Protein AF-A0A7T9CEY7-F1 (afdb_monomer)

Solvent-accessible surface area (backbone atoms only — not comparable to full-atom values): 9016 Å² total; per-residue (Å²): 137,59,86,82,78,57,58,46,54,89,83,75,54,83,86,63,94,44,74,37,77,49,77,41,64,44,98,83,73,45,77,75,42,81,43,80,45,67,32,31,52,56,59,64,63,54,44,54,55,51,54,55,53,44,64,79,74,52,62,78,62,40,74,46,77,49,60,40,79,54,69,41,72,68,52,53,48,56,40,46,77,61,48,31,45,74,48,65,50,77,73,92,45,82,69,67,52,53,59,54,51,50,54,51,64,75,37,58,90,64,49,48,73,48,76,58,88,98,39,42,34,36,33,35,76,45,76,58,86,94,43,78,46,76,49,78,46,72,54,71,75,80,79,78,129

Nearest PDB structures (foldseek):
  3hpg-assembly2_F  TM=5.057E-01  e=6.388E-02  Visna/maedi virus EV1 KV1772
  7pel-assembly1_E  TM=4.834E-01  e=4.132E-02  Simian T-lymphotropic virus 1
  8fnd-assembly1_G  TM=5.058E-01  e=8.721E-02  Homo sapiens
  8fnn-assembly1_A  TM=3.965E-01  e=1.119E-01  Homo sapiens
  5ejk-assembly1_E  TM=3.528E-01  e=7.235E-02  Rous sarcoma virus - Prague C

Radius of gyration: 19.3 Å; Cα contacts (8 Å, |Δi|>4): 173; chains: 1; bounding box: 39×37×60 Å

Sequence (145 aa):
MSAGELGYSRDNQPGKLQIAFGISVGLNNIPTMLTIQKGNVQDKKHMQMLIRLCSSVLPEGSLLVFDCGGNTQDNKRRIRDLKFHYLTLKAKKKGPYRNEITIYHARKESQVSFVSGNRVYSCVKYRDGEEVRIYFSVTTWPVTS

Structure (mmCIF, N/CA/C/O backbone):
data_AF-A0A7T9CEY7-F1
#
_entry.id   AF-A0A7T9CEY7-F1
#
loop_
_atom_site.group_PDB
_atom_site.id
_atom_site.type_symbol
_atom_site.label_atom_id
_atom_site.label_alt_id
_atom_site.label_comp_id
_atom_site.label_asym_id
_atom_site.label_entity_id
_atom_site.label_seq_id
_atom_site.pdbx_PDB_ins_code
_atom_site.Cartn_x
_atom_site.Cartn_y
_atom_site.Cartn_z
_atom_site.occupancy
_atom_site.B_iso_or_equiv
_atom_site.auth_seq_id
_atom_site.auth_comp_id
_atom_site.auth_asym_id
_atom_site.auth_atom_id
_atom_site.pdbx_PDB_model_num
ATOM 1 N N . MET A 1 1 ? -5.470 23.271 30.204 1.00 39.06 1 MET A N 1
ATOM 2 C CA . MET A 1 1 ? -5.129 22.212 29.236 1.00 39.06 1 MET A CA 1
ATOM 3 C C . MET A 1 1 ? -3.785 22.552 28.626 1.00 39.06 1 MET A C 1
ATOM 5 O O . MET A 1 1 ? -3.654 23.635 28.065 1.00 39.06 1 MET A O 1
ATOM 9 N N . SER A 1 2 ? -2.772 21.714 28.825 1.00 29.36 2 SER A N 1
ATOM 10 C CA . SER A 1 2 ? -1.418 21.961 28.310 1.00 29.36 2 SER A CA 1
ATOM 11 C C . SER A 1 2 ? -1.292 21.479 26.862 1.00 29.36 2 SER A C 1
ATOM 13 O O . SER A 1 2 ? -1.976 20.544 26.447 1.00 29.36 2 SER A O 1
ATOM 15 N N . ALA A 1 3 ? -0.388 22.079 26.084 1.00 33.09 3 ALA A N 1
ATOM 16 C CA . ALA A 1 3 ? -0.110 21.686 24.698 1.00 33.09 3 ALA A CA 1
ATOM 17 C C . ALA A 1 3 ? 0.299 20.199 24.537 1.00 33.09 3 ALA A C 1
ATOM 19 O O . ALA A 1 3 ? 0.211 19.660 23.436 1.00 33.09 3 ALA A O 1
ATOM 20 N N . GLY A 1 4 ? 0.681 19.519 25.628 1.00 40.31 4 GLY A N 1
ATOM 21 C CA . GLY A 1 4 ? 0.938 18.075 25.665 1.00 40.31 4 GLY A CA 1
ATOM 22 C C . GLY A 1 4 ? -0.317 17.188 25.676 1.00 40.31 4 GLY A C 1
ATOM 23 O O . GLY A 1 4 ? -0.226 16.017 25.318 1.00 40.31 4 GLY A O 1
ATOM 24 N N . GLU A 1 5 ? -1.498 17.716 26.020 1.00 44.62 5 GLU A N 1
ATOM 25 C CA . GLU A 1 5 ? -2.759 16.948 26.094 1.00 44.62 5 GLU A CA 1
ATOM 26 C C . GLU A 1 5 ? -3.476 16.813 24.736 1.00 44.62 5 GLU A C 1
ATOM 28 O O . GLU A 1 5 ? -4.399 16.009 24.585 1.00 44.62 5 GLU A O 1
ATOM 33 N N . LEU A 1 6 ? -3.057 17.583 23.724 1.00 50.34 6 LEU A N 1
ATOM 34 C CA . LEU A 1 6 ? -3.776 17.710 22.451 1.00 50.34 6 LEU A CA 1
ATOM 35 C C . LEU A 1 6 ? -3.254 16.806 21.321 1.00 50.34 6 LEU A C 1
ATOM 37 O O . LEU A 1 6 ? -3.923 16.723 20.296 1.00 50.34 6 LEU A O 1
ATOM 41 N N . GLY A 1 7 ? -2.170 16.048 21.520 1.00 52.44 7 GLY A N 1
ATOM 42 C CA . GLY A 1 7 ? -1.738 14.976 20.607 1.00 52.44 7 GLY A CA 1
ATOM 43 C C . GLY A 1 7 ? -1.021 15.423 19.319 1.00 52.44 7 GLY A C 1
ATOM 44 O O . GLY A 1 7 ? -0.553 16.551 19.200 1.00 52.44 7 GLY A O 1
ATOM 45 N N . TYR A 1 8 ? -0.893 14.493 18.364 1.00 53.00 8 TYR A N 1
ATOM 46 C CA . 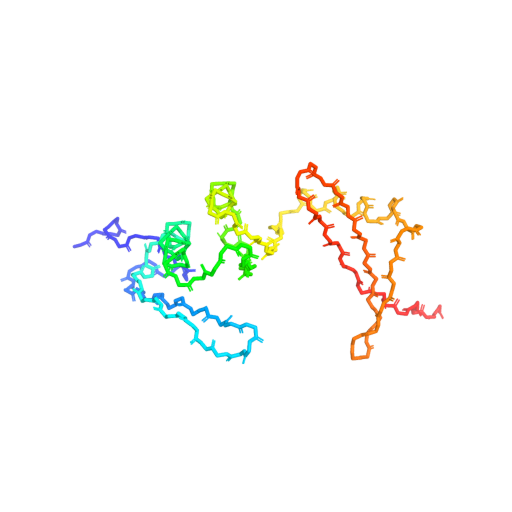TYR A 1 8 ? -0.190 14.659 17.082 1.00 53.00 8 TYR A CA 1
ATOM 47 C C . TYR A 1 8 ? -0.970 15.608 16.162 1.00 53.00 8 TYR A C 1
ATOM 49 O O . TYR A 1 8 ? -2.107 15.316 15.830 1.00 53.00 8 TYR A O 1
ATOM 57 N N . SER A 1 9 ? -0.383 16.728 15.734 1.00 56.84 9 SER A N 1
ATOM 58 C CA . SER A 1 9 ? -1.024 17.666 14.799 1.00 56.84 9 SER A CA 1
ATOM 59 C C . SER A 1 9 ? -0.622 17.336 13.360 1.00 56.84 9 SER A C 1
ATOM 61 O O . SER A 1 9 ? 0.565 17.298 13.035 1.00 56.84 9 SER A O 1
ATOM 63 N N . ARG A 1 10 ? -1.610 17.084 12.494 1.00 57.16 10 ARG A N 1
ATOM 64 C CA . ARG A 1 10 ? -1.385 16.732 11.080 1.00 57.16 10 ARG A CA 1
ATOM 65 C C . ARG A 1 10 ? -1.097 17.951 10.198 1.00 57.16 10 ARG A C 1
ATOM 67 O O . ARG A 1 10 ? -0.414 17.832 9.187 1.00 57.16 10 ARG A O 1
ATOM 74 N N . ASP A 1 11 ? -1.608 19.110 10.592 1.00 61.66 11 ASP A N 1
ATOM 75 C CA . ASP A 1 11 ? -1.507 20.405 9.909 1.00 61.66 11 ASP A CA 1
ATOM 76 C C . ASP A 1 11 ? -0.473 21.350 10.549 1.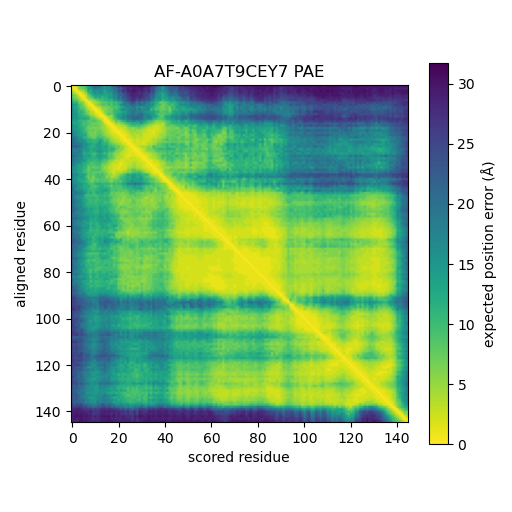00 61.66 11 ASP A C 1
ATOM 78 O O . ASP A 1 11 ? -0.388 22.516 10.169 1.00 61.66 11 ASP A O 1
ATOM 82 N N . ASN A 1 12 ? 0.308 20.861 11.522 1.00 59.97 12 ASN A N 1
ATOM 83 C CA . ASN A 1 12 ? 1.210 21.660 12.357 1.00 59.97 12 ASN A CA 1
ATOM 84 C C . ASN A 1 12 ? 0.530 22.871 13.027 1.00 59.97 12 ASN A C 1
ATOM 86 O O . ASN A 1 12 ? 1.209 23.838 13.372 1.00 59.97 12 ASN A O 1
ATOM 90 N N . GLN A 1 13 ? -0.788 22.828 13.244 1.00 61.53 13 GLN A N 1
ATOM 91 C CA . GLN A 1 13 ? -1.494 23.762 14.119 1.00 61.53 13 GLN A CA 1
ATOM 92 C C . GLN A 1 13 ? -1.745 23.096 15.478 1.00 61.53 13 GLN A C 1
ATOM 94 O O . GLN A 1 13 ? -2.817 22.517 15.706 1.00 61.53 13 GLN A O 1
ATOM 99 N N . PRO A 1 14 ? -0.762 23.134 16.400 1.00 55.94 14 PRO A N 1
ATOM 100 C CA . PRO A 1 14 ? -0.961 22.636 17.751 1.00 55.94 14 PRO A CA 1
ATOM 101 C C . PRO A 1 14 ? -2.107 23.415 18.403 1.00 55.94 14 PRO A C 1
ATOM 103 O O . PRO A 1 14 ? -2.103 24.643 18.414 1.00 55.94 14 PRO A O 1
ATOM 106 N N . GLY A 1 15 ? -3.110 22.704 18.920 1.00 56.53 15 GLY A N 1
ATOM 107 C CA . GLY A 1 15 ? -4.222 23.327 19.646 1.00 56.53 15 GLY A CA 1
ATOM 108 C C . GLY A 1 15 ? -5.626 23.024 19.122 1.00 56.53 15 GLY A C 1
ATOM 109 O O . GLY A 1 15 ? -6.587 23.209 19.863 1.00 56.53 15 GLY A O 1
ATOM 110 N N . LYS A 1 16 ? -5.780 22.551 17.877 1.00 59.59 16 LYS A N 1
ATOM 111 C CA . LYS A 1 16 ? -7.106 22.328 17.272 1.00 59.59 16 LYS A CA 1
ATOM 112 C C . LYS A 1 16 ? -7.556 20.868 17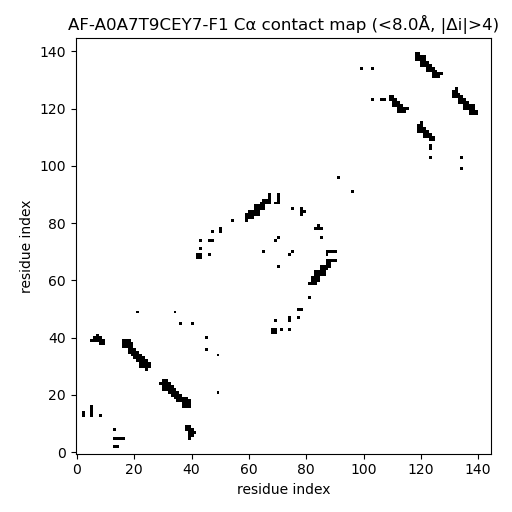.362 1.00 59.59 16 LYS A C 1
ATOM 114 O O . LYS A 1 16 ? -6.764 19.942 17.188 1.00 59.59 16 LYS A O 1
ATOM 119 N N . LEU A 1 17 ? -8.847 20.665 17.636 1.00 64.88 17 LEU A N 1
ATOM 120 C CA . LEU A 1 17 ? -9.505 19.363 17.526 1.00 64.88 17 LEU A CA 1
ATOM 121 C C . LEU A 1 17 ? -9.615 18.992 16.046 1.00 64.88 17 LEU A C 1
AT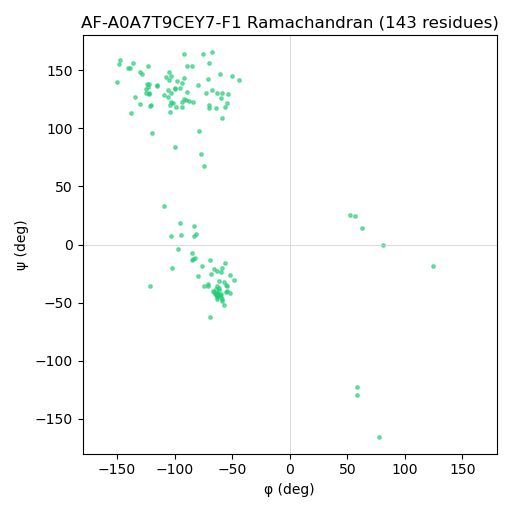OM 123 O O . LEU A 1 17 ? -10.287 19.683 15.286 1.00 64.88 17 LEU A O 1
ATOM 127 N N . GLN A 1 18 ? -8.964 17.903 15.646 1.00 66.31 18 GLN A N 1
ATOM 128 C CA . GLN A 1 18 ? -9.082 17.356 14.296 1.00 66.31 18 GLN A CA 1
ATOM 129 C C . GLN A 1 18 ? -9.957 16.101 14.324 1.00 66.31 18 GLN A C 1
ATOM 131 O O . GLN A 1 18 ? -9.956 15.349 15.304 1.00 66.31 18 GLN A O 1
ATOM 136 N N . ILE A 1 19 ? -10.684 15.860 13.234 1.00 67.88 19 ILE A N 1
ATOM 137 C CA . ILE A 1 19 ? -11.443 14.631 12.979 1.00 67.88 19 ILE A CA 1
ATOM 138 C C . ILE A 1 19 ? -10.914 14.046 11.669 1.00 67.88 19 ILE A C 1
ATOM 140 O O . ILE A 1 19 ? -10.785 14.757 10.676 1.00 67.88 19 ILE A O 1
ATOM 144 N N . ALA A 1 20 ? -10.582 12.759 11.677 1.00 66.25 20 ALA A N 1
ATOM 145 C CA . ALA A 1 20 ? -10.130 12.015 10.513 1.00 66.25 20 ALA A CA 1
ATOM 146 C C . ALA A 1 20 ? -11.247 11.090 10.025 1.00 66.25 20 ALA A C 1
ATOM 148 O O . ALA A 1 20 ? -11.762 10.272 10.789 1.00 66.25 20 ALA A O 1
ATOM 149 N N . PHE A 1 21 ? -11.579 11.203 8.741 1.00 68.25 21 PHE A N 1
ATOM 150 C CA . PHE A 1 21 ? -12.478 10.287 8.051 1.00 68.25 21 PHE A CA 1
ATOM 151 C C . PHE A 1 21 ? -11.648 9.312 7.216 1.00 68.25 21 PHE A C 1
ATOM 153 O O . PHE A 1 21 ? -10.874 9.732 6.357 1.00 68.25 21 PHE A O 1
ATOM 160 N N . GLY A 1 22 ? -11.792 8.013 7.466 1.00 67.06 22 GLY A N 1
ATOM 161 C CA . GLY A 1 22 ? -11.237 6.965 6.613 1.00 67.06 22 GLY A CA 1
ATOM 162 C C . GLY A 1 22 ? -12.350 6.342 5.787 1.00 67.06 22 GLY A C 1
ATOM 163 O O . GLY A 1 22 ? -13.231 5.703 6.357 1.00 67.06 22 GLY A O 1
ATOM 164 N N . ILE A 1 23 ? -12.309 6.524 4.470 1.00 68.94 23 ILE A N 1
ATOM 165 C CA . ILE A 1 23 ? -13.263 5.928 3.529 1.00 68.94 23 ILE A CA 1
ATOM 166 C C . ILE A 1 23 ? -12.560 4.781 2.802 1.00 68.94 23 ILE A C 1
ATOM 168 O O . ILE A 1 23 ? -11.440 4.951 2.322 1.00 68.94 23 ILE A O 1
ATOM 172 N N . SER A 1 24 ? -13.212 3.623 2.712 1.00 69.62 24 SER A N 1
ATOM 173 C CA . SER A 1 24 ? -12.803 2.529 1.829 1.00 69.62 24 SER A CA 1
ATOM 174 C C . SER A 1 24 ? -13.871 2.302 0.772 1.00 69.62 24 SER A C 1
A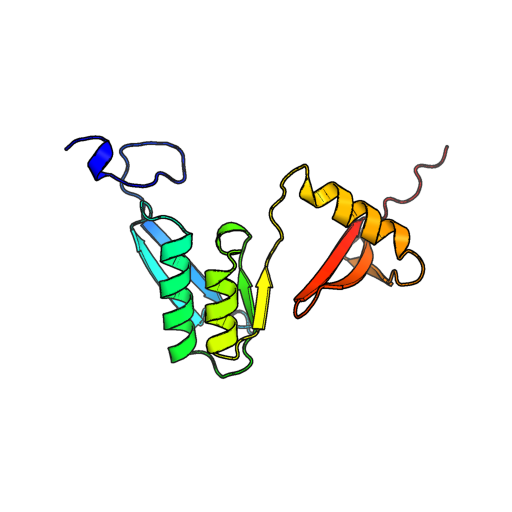TOM 176 O O . SER A 1 24 ? -15.068 2.304 1.072 1.00 69.62 24 SER A O 1
ATOM 178 N N . VAL A 1 25 ? -13.426 2.111 -0.463 1.00 71.00 25 VAL A N 1
ATOM 179 C CA . VAL A 1 25 ? -14.279 1.942 -1.635 1.00 71.00 25 VAL A CA 1
ATOM 180 C C . VAL A 1 25 ? -13.935 0.602 -2.270 1.00 71.00 25 VAL A C 1
ATOM 182 O O . VAL A 1 25 ? -12.759 0.304 -2.484 1.00 71.00 25 VAL A O 1
ATOM 185 N N . GLY A 1 26 ? -14.954 -0.210 -2.541 1.00 70.50 26 GLY A N 1
ATOM 186 C CA . GLY A 1 26 ? -14.790 -1.453 -3.284 1.00 70.50 26 GLY A CA 1
ATOM 187 C C . GLY A 1 26 ? -14.402 -1.193 -4.743 1.00 70.50 26 GLY A C 1
ATOM 188 O O . GLY A 1 26 ? -14.558 -0.089 -5.263 1.00 70.50 26 GLY A O 1
ATOM 189 N N . LEU A 1 27 ? -13.938 -2.227 -5.448 1.00 73.38 27 LEU A N 1
ATOM 190 C CA . LEU A 1 27 ? -13.592 -2.130 -6.879 1.00 73.38 27 LEU A CA 1
ATOM 191 C C . LEU A 1 27 ? -14.771 -1.690 -7.767 1.00 73.38 27 LEU A C 1
ATOM 193 O O . LEU A 1 27 ? -14.565 -1.193 -8.868 1.00 73.38 27 LEU A O 1
ATOM 197 N N . ASN A 1 28 ? -16.002 -1.847 -7.281 1.00 78.06 28 ASN A N 1
ATOM 198 C CA . ASN A 1 28 ? -17.237 -1.386 -7.914 1.00 78.06 28 ASN A CA 1
ATOM 199 C C . ASN A 1 28 ? -17.539 0.108 -7.678 1.00 78.06 28 ASN A C 1
ATOM 201 O O . ASN A 1 28 ? -18.635 0.557 -8.000 1.00 78.06 28 ASN A O 1
ATOM 205 N N . ASN A 1 29 ? -16.601 0.874 -7.113 1.00 74.81 29 ASN A N 1
ATOM 206 C CA . ASN A 1 29 ? -16.762 2.281 -6.733 1.00 74.81 29 ASN A CA 1
ATOM 207 C C . ASN A 1 29 ? -17.823 2.539 -5.647 1.00 74.81 29 ASN A C 1
ATOM 209 O O . ASN A 1 29 ? -18.200 3.687 -5.417 1.00 74.81 29 ASN A O 1
ATOM 213 N N . ILE A 1 30 ? -18.282 1.499 -4.943 1.00 76.81 30 ILE A N 1
ATOM 214 C CA . ILE A 1 30 ? -19.241 1.641 -3.845 1.00 76.81 30 ILE A CA 1
ATOM 215 C C . ILE A 1 30 ? -18.471 1.785 -2.526 1.00 76.81 30 ILE A C 1
ATOM 217 O O . ILE A 1 30 ? -17.654 0.913 -2.203 1.00 76.81 30 ILE A O 1
ATOM 221 N N . PRO A 1 31 ? -18.710 2.849 -1.734 1.00 72.06 31 PRO A N 1
ATOM 222 C CA . PRO A 1 31 ? -18.152 2.957 -0.393 1.00 72.06 31 PRO A CA 1
ATOM 223 C C . PRO A 1 31 ? -18.562 1.744 0.442 1.00 72.06 31 PRO A C 1
ATOM 225 O O . PRO A 1 31 ? -19.742 1.488 0.654 1.00 72.06 31 PRO A O 1
ATOM 228 N N . THR A 1 32 ? -17.577 0.975 0.892 1.00 73.31 32 THR A N 1
ATOM 229 C CA . THR A 1 32 ? -17.791 -0.247 1.681 1.00 73.31 32 THR A CA 1
ATOM 230 C C . THR A 1 32 ? -17.518 -0.001 3.163 1.00 73.31 32 THR A C 1
ATOM 232 O O . THR A 1 32 ? -18.000 -0.742 4.014 1.00 73.31 32 THR A O 1
ATOM 235 N N . MET A 1 33 ? -16.767 1.054 3.501 1.00 73.69 33 MET A N 1
ATOM 236 C CA . MET A 1 33 ? -16.463 1.389 4.890 1.00 73.69 33 MET A CA 1
ATOM 237 C C . MET A 1 33 ? -16.273 2.893 5.087 1.00 73.69 33 MET A C 1
ATOM 239 O O . MET A 1 33 ? -15.603 3.553 4.292 1.00 73.69 33 MET A O 1
ATOM 243 N N . LEU A 1 34 ? -16.802 3.402 6.200 1.00 76.56 34 LEU A N 1
ATOM 244 C CA . LEU A 1 34 ? -16.545 4.738 6.727 1.00 76.56 34 LEU A CA 1
ATOM 245 C C . LEU A 1 34 ? -16.060 4.609 8.173 1.00 76.56 34 LEU A C 1
ATOM 247 O O . LEU A 1 34 ? -16.686 3.941 8.990 1.00 76.56 34 LEU A O 1
ATOM 251 N N . THR A 1 35 ? -14.955 5.270 8.498 1.00 71.25 35 THR A N 1
ATOM 252 C CA . THR A 1 35 ? -14.433 5.366 9.865 1.00 71.25 35 THR A CA 1
ATOM 253 C C . THR A 1 35 ? -14.286 6.828 10.246 1.00 71.25 35 THR A C 1
ATOM 255 O O . THR A 1 35 ? -13.828 7.630 9.436 1.00 71.25 35 THR A O 1
ATOM 258 N N . ILE A 1 36 ? -14.672 7.174 11.473 1.00 75.75 36 ILE A N 1
ATOM 259 C CA . ILE A 1 36 ? -14.547 8.524 12.029 1.00 75.75 36 ILE A CA 1
ATOM 260 C C . ILE A 1 36 ? -13.677 8.410 13.273 1.00 75.75 36 ILE A C 1
ATOM 262 O O . ILE A 1 36 ? -13.993 7.648 14.187 1.00 75.75 36 ILE A O 1
ATOM 266 N N . GLN A 1 37 ? -12.548 9.111 13.293 1.00 69.44 37 GLN A N 1
ATOM 267 C CA . GLN A 1 37 ? -11.546 8.987 14.351 1.00 69.44 37 GLN A CA 1
ATOM 268 C C . GLN A 1 37 ? -11.042 10.366 14.783 1.00 69.44 37 GLN A C 1
ATOM 270 O O . GLN A 1 37 ? -11.084 11.325 14.015 1.00 69.44 37 GLN A O 1
ATOM 275 N N . LYS A 1 38 ? -10.532 10.483 16.014 1.00 70.88 38 LYS A N 1
ATOM 276 C CA . LYS A 1 38 ? -9.875 11.715 16.477 1.00 70.88 38 LYS A CA 1
ATOM 277 C C . LYS A 1 38 ? -8.616 11.944 15.637 1.00 70.88 38 LYS A C 1
ATOM 279 O O . LYS A 1 38 ? -7.703 11.132 15.693 1.00 70.88 38 LYS A O 1
ATOM 284 N N . GLY A 1 39 ? -8.559 13.041 14.890 1.00 59.50 39 GLY A N 1
ATOM 285 C CA . GLY A 1 39 ? -7.481 13.352 13.947 1.00 59.50 39 GLY A CA 1
ATOM 286 C C . GLY A 1 39 ? -6.139 13.677 14.602 1.00 59.50 39 GLY A C 1
ATOM 287 O O . GLY A 1 39 ? -5.118 13.635 13.928 1.00 59.50 39 GLY A O 1
ATOM 288 N N . ASN A 1 40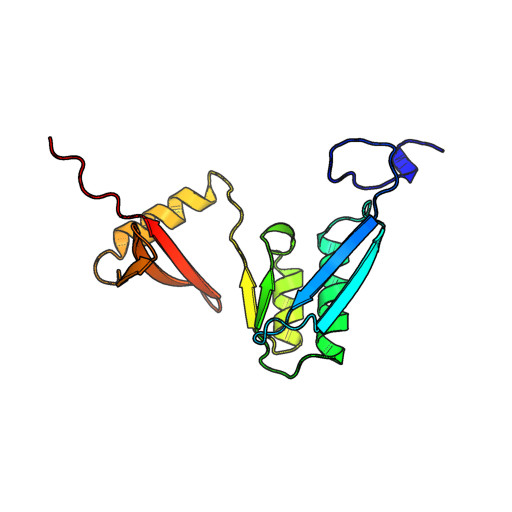 ? -6.120 13.914 15.920 1.00 64.81 40 ASN A N 1
ATOM 289 C CA . ASN A 1 40 ? -4.878 14.158 16.660 1.00 64.81 40 ASN A CA 1
ATOM 290 C C . ASN A 1 40 ? -4.144 12.863 17.075 1.00 64.81 40 ASN A C 1
ATOM 292 O O . ASN A 1 40 ? -3.304 12.857 17.983 1.00 64.81 40 ASN A O 1
ATOM 296 N N . VAL A 1 41 ? -4.509 11.731 16.473 1.00 62.81 41 VAL A N 1
ATOM 297 C CA . VAL A 1 41 ? -3.870 10.433 16.677 1.00 62.81 41 VAL A CA 1
ATOM 298 C C . VAL A 1 41 ? -2.971 10.150 15.471 1.00 62.81 41 VAL A C 1
ATOM 300 O O . VAL A 1 41 ? -3.219 10.564 14.346 1.00 62.81 41 VAL A O 1
ATOM 303 N N . GLN A 1 42 ? -1.842 9.491 15.714 1.00 63.09 42 GLN A N 1
ATOM 304 C CA . GLN A 1 42 ? -0.884 9.203 14.653 1.00 63.09 42 GLN A CA 1
ATOM 305 C C . GLN A 1 42 ? -1.474 8.200 13.645 1.00 63.09 42 GLN A C 1
ATOM 307 O O . GLN A 1 42 ? -1.948 7.136 14.052 1.00 63.09 42 GLN A O 1
ATOM 312 N N . ASP A 1 43 ? -1.344 8.475 12.340 1.00 58.88 43 ASP A N 1
ATOM 313 C CA . ASP A 1 43 ? -1.869 7.652 11.226 1.00 58.88 43 ASP A CA 1
ATOM 314 C C . ASP A 1 43 ? -1.535 6.152 11.331 1.00 58.88 43 ASP A C 1
ATOM 316 O O . ASP A 1 43 ? -2.321 5.290 10.938 1.00 58.88 43 ASP A O 1
ATOM 320 N N . LYS A 1 44 ? -0.395 5.808 11.940 1.00 63.38 44 LYS A N 1
ATOM 321 C CA . LYS A 1 44 ? 0.009 4.415 12.181 1.00 63.38 44 LYS A CA 1
ATOM 322 C C . LYS A 1 44 ? -0.972 3.656 13.082 1.00 63.38 44 LYS A C 1
ATOM 324 O O . LYS A 1 44 ? -1.240 2.489 12.820 1.00 63.38 44 LYS A O 1
ATOM 329 N N . LYS A 1 45 ? -1.517 4.311 14.115 1.00 66.38 45 LYS A N 1
ATOM 330 C CA . LYS A 1 45 ? -2.536 3.731 15.009 1.00 66.38 45 LYS A CA 1
ATOM 331 C C . LYS A 1 45 ? -3.902 3.668 14.321 1.00 66.38 45 LYS A C 1
ATOM 333 O O . LYS A 1 45 ? -4.624 2.692 14.491 1.00 66.38 45 LYS A O 1
ATOM 338 N N . HIS A 1 46 ? -4.220 4.661 13.492 1.00 71.25 46 HIS A N 1
ATOM 339 C CA . HIS A 1 46 ? -5.452 4.686 12.701 1.00 71.25 46 HIS A CA 1
ATOM 340 C C . HIS A 1 46 ? -5.537 3.522 11.710 1.00 71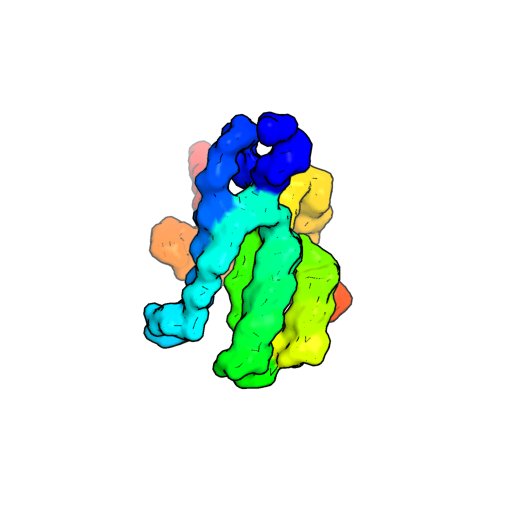.25 46 HIS A C 1
ATOM 342 O O . HIS A 1 46 ? -6.574 2.865 11.609 1.00 71.25 46 HIS A O 1
ATOM 348 N N . MET A 1 47 ? -4.427 3.214 11.035 1.00 76.50 47 MET A N 1
ATOM 349 C CA . MET A 1 47 ? -4.375 2.128 10.058 1.00 76.50 47 MET A CA 1
ATOM 350 C C . MET A 1 47 ? -4.640 0.756 10.691 1.00 76.50 47 MET A C 1
ATOM 352 O O . MET A 1 47 ? -5.298 -0.077 10.080 1.00 76.50 47 MET A O 1
ATOM 356 N N . GLN A 1 48 ? -4.194 0.520 11.929 1.00 80.06 48 GLN A N 1
ATOM 357 C CA . GLN A 1 48 ? -4.450 -0.746 12.628 1.00 80.06 48 GLN A CA 1
ATOM 358 C C . GLN A 1 48 ? -5.945 -0.985 12.865 1.00 80.06 48 GLN A C 1
ATOM 360 O O . GLN A 1 48 ? -6.432 -2.094 12.639 1.00 80.06 48 GLN A O 1
ATOM 365 N N . MET A 1 49 ? -6.682 0.049 13.285 1.00 79.56 49 MET A N 1
ATOM 366 C CA . MET A 1 49 ? -8.137 -0.053 13.433 1.00 79.56 49 MET A CA 1
ATOM 367 C C . MET A 1 49 ? -8.799 -0.328 12.080 1.00 79.56 49 MET A C 1
ATOM 369 O O . MET A 1 49 ? -9.660 -1.198 11.980 1.00 79.56 49 MET A O 1
ATOM 373 N N . LEU A 1 50 ? -8.353 0.370 11.035 1.00 80.50 50 LEU A N 1
ATOM 374 C CA . LEU A 1 50 ? -8.898 0.239 9.688 1.00 80.50 50 LEU A CA 1
ATOM 375 C C . LEU A 1 50 ? -8.679 -1.179 9.129 1.00 80.50 50 LEU A C 1
ATOM 377 O O . LEU A 1 50 ? -9.617 -1.784 8.623 1.00 80.50 50 LEU A O 1
ATOM 381 N N . ILE A 1 51 ? -7.489 -1.760 9.324 1.00 84.75 51 ILE A N 1
ATOM 382 C CA . ILE A 1 51 ? -7.176 -3.155 8.960 1.00 84.75 51 ILE A CA 1
ATOM 383 C C . ILE A 1 51 ? -8.086 -4.143 9.706 1.00 84.75 51 ILE A C 1
ATOM 385 O O . ILE A 1 51 ? -8.609 -5.079 9.100 1.00 84.75 51 ILE A O 1
ATOM 389 N N . ARG A 1 52 ? -8.316 -3.929 11.008 1.00 84.56 52 ARG A N 1
ATOM 390 C CA . ARG A 1 52 ? -9.209 -4.782 11.807 1.00 84.56 52 ARG A CA 1
ATOM 391 C C . ARG A 1 52 ? -10.652 -4.712 11.307 1.00 84.56 52 ARG A C 1
ATOM 393 O O . ARG A 1 52 ? -11.297 -5.746 11.199 1.00 84.56 52 ARG A O 1
ATOM 400 N N . LEU A 1 53 ? -11.157 -3.533 10.963 1.00 82.62 53 LEU A N 1
ATOM 401 C CA . LEU A 1 53 ? -12.506 -3.404 10.405 1.00 82.62 53 LEU A CA 1
ATOM 402 C C . LEU A 1 53 ? -12.610 -4.059 9.023 1.00 82.62 53 LEU A C 1
ATOM 404 O O . LEU A 1 53 ? -13.569 -4.785 8.761 1.00 82.62 53 LEU A O 1
ATOM 408 N N . CYS A 1 54 ? -11.584 -3.912 8.179 1.00 82.06 54 CYS A N 1
ATOM 409 C CA . CYS A 1 54 ? -11.517 -4.621 6.903 1.00 82.06 54 CYS A CA 1
ATOM 410 C C . CYS A 1 54 ? -11.657 -6.139 7.081 1.00 82.06 54 CYS A C 1
ATOM 412 O O . CYS A 1 54 ? -12.383 -6.753 6.311 1.00 82.06 54 CYS A O 1
ATOM 414 N N . SER A 1 55 ? -11.045 -6.748 8.108 1.00 83.50 55 SER A N 1
ATOM 415 C CA . SER A 1 55 ? -11.177 -8.202 8.336 1.00 83.50 55 SER A CA 1
ATOM 416 C C . SER A 1 55 ? -12.592 -8.691 8.645 1.00 83.50 55 SER A C 1
ATOM 418 O O . SER A 1 55 ? -12.878 -9.860 8.424 1.00 83.50 55 SER A O 1
ATOM 420 N N . SER A 1 56 ? -13.483 -7.821 9.129 1.00 84.81 56 SER A N 1
ATOM 421 C CA . SER A 1 56 ? -14.882 -8.195 9.384 1.00 84.81 56 SER A CA 1
ATOM 422 C C . SER A 1 56 ? -15.791 -8.083 8.160 1.00 84.81 56 SER A C 1
ATOM 424 O O . SER A 1 56 ? -16.912 -8.577 8.200 1.00 84.81 56 SER A O 1
ATOM 426 N N . VAL A 1 57 ? -15.336 -7.416 7.095 1.00 84.25 57 VAL A N 1
ATOM 427 C CA . VAL A 1 57 ? -16.176 -7.067 5.937 1.00 84.25 57 VAL A CA 1
ATOM 428 C C . VAL A 1 57 ? -15.630 -7.653 4.637 1.00 84.25 57 VAL A C 1
ATOM 430 O O . VAL A 1 57 ? -16.399 -8.041 3.762 1.00 84.25 57 VAL A O 1
ATOM 433 N N . LEU A 1 58 ? -14.305 -7.709 4.489 1.00 84.00 58 LEU A N 1
ATOM 434 C CA . LEU A 1 58 ? -13.648 -8.129 3.259 1.00 84.00 58 LEU A CA 1
ATOM 435 C C . LEU A 1 58 ? -13.315 -9.628 3.286 1.00 84.00 58 LEU A C 1
ATOM 437 O O . LEU A 1 58 ? -12.823 -10.124 4.301 1.00 84.00 58 LEU A O 1
ATOM 441 N N . PRO A 1 59 ? -13.512 -10.345 2.166 1.00 85.81 59 PRO A N 1
ATOM 442 C CA . PRO A 1 59 ? -13.106 -11.742 2.052 1.00 85.81 59 PRO A CA 1
ATOM 443 C C . PRO A 1 59 ? -11.577 -11.892 1.997 1.00 85.81 59 PRO A C 1
ATOM 445 O O . PRO A 1 59 ? -10.866 -10.969 1.579 1.00 85.81 59 PRO A O 1
ATOM 448 N N . GLU A 1 60 ? -11.068 -13.074 2.374 1.00 89.38 60 GLU A N 1
ATOM 449 C CA . GLU A 1 60 ? -9.650 -13.441 2.206 1.00 89.38 60 GLU A CA 1
ATOM 450 C C . GLU A 1 60 ? -9.174 -13.174 0.761 1.00 89.38 60 GLU A C 1
ATOM 452 O O . GLU A 1 60 ? -9.936 -13.309 -0.195 1.00 89.38 60 GLU A O 1
ATOM 457 N N . GLY A 1 61 ? -7.912 -12.763 0.587 1.00 86.69 61 GLY A N 1
ATOM 458 C CA . GLY A 1 61 ? -7.358 -12.411 -0.728 1.00 86.69 61 GLY A CA 1
ATOM 459 C C . GLY A 1 61 ? -7.703 -11.005 -1.241 1.00 86.69 61 GLY A C 1
ATOM 460 O O . GLY A 1 61 ? -7.216 -10.609 -2.300 1.00 86.69 61 GLY A O 1
ATOM 461 N N . SER A 1 62 ? -8.475 -10.206 -0.499 1.00 87.38 62 SER A N 1
ATOM 462 C CA . SER A 1 62 ? -8.759 -8.808 -0.865 1.00 87.38 62 SER A CA 1
ATOM 463 C C . SER A 1 62 ? -7.492 -7.941 -0.951 1.00 87.38 62 SER A C 1
ATOM 465 O O . SER A 1 62 ? -6.547 -8.129 -0.184 1.00 87.38 62 SER A O 1
ATOM 467 N N . LEU A 1 63 ? -7.471 -6.961 -1.867 1.00 88.12 63 LEU A N 1
ATOM 468 C CA . LEU A 1 63 ? -6.361 -6.014 -2.053 1.00 88.12 63 LEU A CA 1
ATOM 469 C C . LEU A 1 63 ? -6.647 -4.677 -1.358 1.00 88.12 63 LEU A C 1
ATOM 471 O O . LEU A 1 63 ? -7.560 -3.952 -1.745 1.00 88.12 63 LEU A O 1
ATOM 475 N N . LEU A 1 64 ? -5.816 -4.311 -0.384 1.00 87.56 64 LEU A N 1
ATOM 476 C CA . LEU A 1 64 ? -5.895 -3.022 0.303 1.00 87.56 64 LEU A CA 1
ATOM 477 C C . LEU A 1 64 ? -4.962 -2.009 -0.371 1.00 87.56 64 LEU A C 1
ATOM 479 O O . LEU A 1 64 ? -3.742 -2.183 -0.372 1.00 87.56 64 LEU A O 1
ATOM 483 N N . VAL A 1 65 ? -5.524 -0.924 -0.903 1.00 86.38 65 VAL A N 1
ATOM 484 C CA . VAL A 1 65 ? -4.754 0.181 -1.496 1.00 86.38 65 VAL A CA 1
ATOM 485 C C . VAL A 1 65 ? -4.712 1.351 -0.518 1.00 86.38 65 VAL A C 1
ATOM 487 O O . VAL A 1 65 ? -5.759 1.835 -0.095 1.00 86.38 65 VAL A O 1
ATOM 490 N N . PHE A 1 66 ? -3.518 1.806 -0.137 1.00 84.44 66 PHE A N 1
ATOM 491 C CA . PHE A 1 66 ? -3.362 2.911 0.815 1.00 84.44 66 PHE A CA 1
ATOM 492 C C . PHE A 1 66 ? -2.121 3.765 0.540 1.00 84.44 66 PHE A C 1
ATOM 494 O O . PHE A 1 66 ? -1.174 3.347 -0.128 1.00 84.44 66 PHE A O 1
ATOM 501 N N . ASP A 1 67 ? -2.135 4.995 1.052 1.00 83.06 67 ASP A N 1
ATOM 502 C CA . ASP A 1 67 ? -1.030 5.938 0.891 1.00 83.06 67 ASP A CA 1
ATOM 503 C C . ASP A 1 67 ? 0.175 5.602 1.793 1.00 83.06 67 ASP A C 1
ATOM 505 O O . ASP A 1 67 ? 0.083 4.879 2.788 1.00 83.06 67 ASP A O 1
ATOM 509 N N . CYS A 1 68 ? 1.328 6.187 1.478 1.00 82.12 68 CYS A N 1
ATOM 510 C CA . CYS A 1 68 ? 2.595 6.010 2.165 1.00 82.12 68 CYS A CA 1
ATOM 511 C C . CYS A 1 68 ? 2.536 6.216 3.693 1.00 82.12 68 CYS A C 1
ATOM 513 O O . CYS A 1 68 ? 3.350 5.626 4.406 1.00 82.12 68 CYS A O 1
ATOM 515 N N . GLY A 1 69 ? 1.601 7.012 4.223 1.00 76.56 69 GLY A N 1
ATOM 516 C CA . GLY A 1 69 ? 1.417 7.169 5.675 1.00 76.56 69 GLY A CA 1
ATOM 517 C C . GLY A 1 69 ? 1.141 5.846 6.409 1.00 76.56 69 GLY A C 1
ATOM 518 O O . GLY A 1 69 ? 1.602 5.651 7.536 1.00 76.56 69 GLY A O 1
ATOM 519 N N . GLY A 1 70 ? 0.473 4.895 5.744 1.00 79.56 70 GLY A N 1
ATOM 520 C CA . GLY A 1 70 ? 0.204 3.550 6.264 1.00 79.56 70 GLY A CA 1
ATOM 521 C C . GLY A 1 70 ? 1.339 2.544 6.042 1.00 79.56 70 GLY A C 1
ATOM 522 O O . GLY A 1 70 ? 1.280 1.435 6.578 1.00 79.56 70 GLY A O 1
ATOM 523 N N . ASN A 1 71 ? 2.381 2.906 5.282 1.00 86.50 71 ASN A N 1
ATOM 524 C CA . ASN A 1 71 ? 3.459 2.013 4.849 1.00 86.50 71 ASN A CA 1
ATOM 525 C C . ASN A 1 71 ? 4.475 1.744 5.975 1.00 86.50 71 ASN A C 1
ATOM 527 O O . ASN A 1 71 ? 5.568 2.312 6.017 1.00 86.50 71 ASN A O 1
ATOM 531 N N . THR A 1 72 ? 4.106 0.863 6.904 1.00 87.31 72 THR A N 1
ATOM 532 C CA . THR A 1 72 ? 4.986 0.357 7.967 1.00 87.31 72 THR A CA 1
ATOM 533 C C . THR A 1 72 ? 5.079 -1.165 7.911 1.00 87.31 72 THR A C 1
ATOM 535 O O . THR A 1 72 ? 4.147 -1.825 7.456 1.00 87.31 72 THR A O 1
ATOM 538 N N . GLN A 1 73 ? 6.188 -1.733 8.395 1.00 88.62 73 GLN A N 1
ATOM 539 C CA . GLN A 1 73 ? 6.364 -3.191 8.431 1.00 88.62 73 GLN A CA 1
ATOM 540 C C . GLN A 1 73 ? 5.301 -3.884 9.297 1.00 88.62 73 GLN A C 1
ATOM 542 O O . GLN A 1 73 ? 4.788 -4.930 8.915 1.00 88.62 73 GLN A O 1
ATOM 547 N N . ASP A 1 74 ? 4.907 -3.270 10.418 1.00 90.31 74 ASP A N 1
ATOM 548 C CA . ASP A 1 74 ? 3.849 -3.806 11.282 1.00 90.31 74 ASP A CA 1
ATOM 549 C C . ASP A 1 74 ? 2.495 -3.868 10.560 1.00 90.31 74 ASP A C 1
ATOM 551 O O . ASP A 1 74 ? 1.829 -4.898 10.592 1.00 90.31 74 ASP A O 1
ATOM 555 N N . ASN A 1 75 ? 2.118 -2.805 9.841 1.00 89.31 75 ASN A N 1
ATOM 556 C CA . ASN A 1 75 ? 0.870 -2.792 9.075 1.00 89.31 75 ASN A CA 1
ATOM 557 C C . ASN A 1 75 ? 0.886 -3.826 7.947 1.00 89.31 75 AS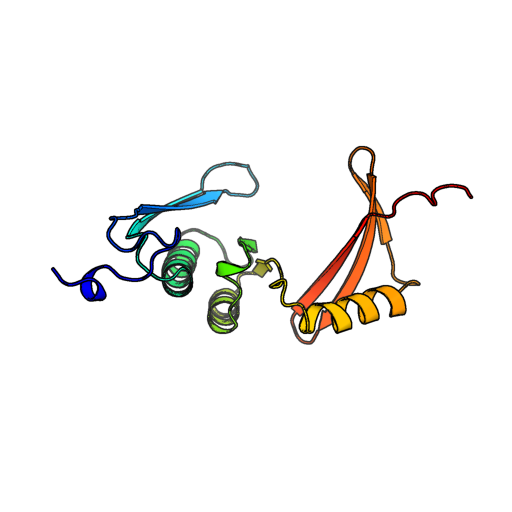N A C 1
ATOM 559 O O . ASN A 1 75 ? -0.097 -4.536 7.764 1.00 89.31 75 ASN A O 1
ATOM 563 N N . LYS A 1 76 ? 2.001 -3.944 7.215 1.00 91.88 76 LYS A N 1
ATOM 564 C CA . LYS A 1 76 ? 2.145 -4.949 6.152 1.00 91.88 76 LYS A CA 1
ATOM 565 C C . LYS A 1 76 ? 1.978 -6.361 6.688 1.00 91.88 76 LYS A C 1
ATOM 567 O O . LYS A 1 76 ? 1.208 -7.127 6.118 1.00 91.88 76 LYS A O 1
ATOM 572 N N . ARG A 1 77 ? 2.648 -6.676 7.799 1.00 92.94 77 ARG A N 1
ATOM 573 C CA . ARG A 1 77 ? 2.514 -7.966 8.478 1.00 92.94 77 ARG A CA 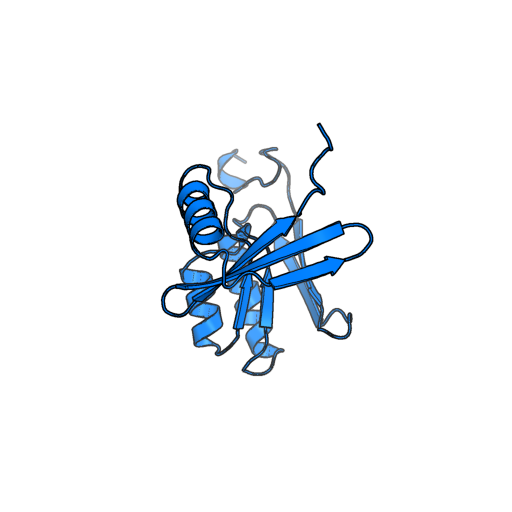1
ATOM 574 C C . ARG A 1 77 ? 1.063 -8.231 8.866 1.00 92.94 77 ARG A C 1
ATOM 576 O O . ARG A 1 77 ? 0.517 -9.226 8.423 1.00 92.94 77 ARG A O 1
ATOM 583 N N . ARG A 1 78 ? 0.397 -7.296 9.554 1.00 92.75 78 ARG A N 1
ATOM 584 C CA . ARG A 1 78 ? -1.021 -7.443 9.941 1.00 92.75 78 ARG A CA 1
ATOM 585 C C . ARG A 1 78 ? -1.943 -7.721 8.755 1.00 92.75 78 ARG A C 1
ATOM 587 O O . ARG A 1 78 ? -2.849 -8.535 8.865 1.00 92.75 78 ARG A O 1
ATOM 594 N N . ILE A 1 79 ? -1.725 -7.046 7.626 1.00 92.81 79 ILE A N 1
ATOM 595 C CA . ILE A 1 79 ? -2.503 -7.282 6.402 1.00 92.81 79 ILE A CA 1
ATOM 596 C C . ILE A 1 79 ? -2.252 -8.703 5.873 1.00 92.81 79 ILE A C 1
ATOM 598 O O . ILE A 1 79 ? -3.197 -9.391 5.493 1.00 92.81 79 ILE A O 1
ATOM 602 N N . ARG A 1 80 ? -0.996 -9.167 5.871 1.00 94.38 80 ARG A N 1
ATOM 603 C CA . ARG A 1 80 ? -0.642 -10.522 5.419 1.00 94.38 80 ARG A CA 1
ATOM 604 C C . ARG A 1 80 ? -1.100 -11.622 6.376 1.00 94.38 80 ARG A C 1
ATOM 606 O O . ARG A 1 80 ? -1.519 -12.662 5.881 1.00 94.38 80 ARG A O 1
ATOM 613 N N . ASP A 1 81 ? -1.106 -11.380 7.684 1.00 94.19 81 ASP A N 1
ATOM 614 C CA . ASP A 1 81 ? -1.637 -12.306 8.697 1.00 94.19 81 ASP A CA 1
ATOM 615 C C . ASP A 1 81 ? -3.140 -12.563 8.480 1.00 94.19 81 ASP A C 1
ATOM 617 O O . ASP A 1 81 ? -3.631 -13.665 8.704 1.00 94.19 81 ASP A O 1
ATOM 621 N N . LEU A 1 82 ? -3.861 -11.564 7.958 1.00 92.25 82 LEU A N 1
ATOM 622 C CA . LEU A 1 82 ? -5.262 -11.666 7.530 1.00 92.25 82 LEU A CA 1
ATOM 623 C C . LEU A 1 82 ? -5.429 -12.240 6.109 1.00 92.25 82 LEU A C 1
ATOM 625 O O . LEU A 1 82 ? -6.527 -12.224 5.560 1.00 92.25 82 LEU A O 1
ATOM 629 N N . LYS A 1 83 ? -4.341 -12.709 5.483 1.00 93.31 83 LYS A N 1
ATOM 630 C CA . LYS A 1 83 ? -4.283 -13.207 4.096 1.00 93.31 83 LYS A CA 1
ATOM 631 C C . LYS A 1 83 ? -4.763 -12.199 3.044 1.00 93.31 83 LYS A C 1
ATOM 633 O O . LYS A 1 83 ? -5.147 -12.575 1.936 1.00 93.31 83 LYS A O 1
ATOM 638 N N . PHE A 1 84 ? -4.707 -10.908 3.348 1.00 93.19 84 PHE A N 1
ATOM 639 C CA . PHE A 1 84 ? -5.007 -9.842 2.397 1.00 93.19 84 PHE A CA 1
ATOM 640 C C . PHE A 1 84 ? -3.754 -9.413 1.637 1.00 93.19 84 PHE A C 1
ATOM 642 O O . PHE A 1 84 ? -2.633 -9.528 2.131 1.00 93.19 84 PHE A O 1
ATOM 649 N N . HIS A 1 85 ? -3.916 -8.893 0.426 1.00 92.38 85 HIS A N 1
ATOM 650 C CA . HIS A 1 85 ? -2.847 -8.247 -0.336 1.00 92.38 85 HIS A CA 1
ATOM 651 C C . HIS A 1 85 ? -2.825 -6.740 -0.069 1.00 92.38 85 HIS A C 1
ATOM 653 O O . HIS A 1 85 ? -3.794 -6.167 0.427 1.00 92.38 85 HIS A O 1
ATOM 659 N N . TYR A 1 86 ? -1.725 -6.073 -0.419 1.00 91.88 86 TYR A N 1
ATOM 660 C CA . TYR A 1 86 ? -1.649 -4.617 -0.347 1.00 91.88 86 TYR A CA 1
ATOM 661 C C . TYR A 1 86 ? -0.939 -3.996 -1.545 1.00 91.88 86 TYR A C 1
ATOM 663 O O . TYR A 1 86 ? -0.036 -4.587 -2.135 1.00 91.88 86 TYR A O 1
ATOM 671 N N . LEU A 1 87 ? -1.319 -2.757 -1.847 1.00 90.56 87 LEU A N 1
ATOM 672 C CA . LEU A 1 87 ? -0.618 -1.858 -2.752 1.00 90.56 87 LEU A CA 1
ATOM 673 C C . LEU A 1 87 ? -0.441 -0.512 -2.046 1.00 90.56 87 LEU A C 1
ATOM 675 O O . LEU A 1 87 ? -1.411 0.127 -1.651 1.00 90.56 87 LEU A O 1
ATOM 679 N N . THR A 1 88 ? 0.806 -0.078 -1.879 1.00 89.62 88 THR A N 1
ATOM 680 C CA . THR A 1 88 ? 1.123 1.190 -1.213 1.00 89.62 88 THR A CA 1
ATOM 681 C C . THR A 1 88 ? 2.262 1.906 -1.913 1.00 89.62 88 THR A C 1
ATOM 683 O O . THR A 1 88 ? 3.164 1.282 -2.475 1.00 89.62 88 THR A O 1
ATOM 686 N N . LEU A 1 89 ? 2.266 3.233 -1.814 1.00 86.44 89 LEU A N 1
ATOM 687 C CA . LEU A 1 89 ? 3.386 4.051 -2.266 1.00 86.44 89 LEU A CA 1
ATOM 688 C C . LEU A 1 89 ? 4.598 3.883 -1.342 1.00 86.44 89 LEU A C 1
ATOM 690 O O . LEU A 1 89 ? 4.466 3.781 -0.118 1.00 86.44 89 LEU A O 1
ATOM 694 N N . LYS A 1 90 ? 5.799 3.881 -1.930 1.00 82.56 90 LYS A N 1
ATOM 695 C CA . LYS A 1 90 ? 7.063 3.946 -1.186 1.00 82.56 90 LYS A CA 1
ATOM 696 C C . LYS A 1 90 ? 7.346 5.393 -0.775 1.00 82.56 90 LYS A C 1
ATOM 698 O O . LYS A 1 90 ? 7.196 6.309 -1.580 1.00 82.56 90 LYS A O 1
ATOM 703 N N . ALA A 1 91 ? 7.791 5.594 0.465 1.00 76.12 91 ALA A N 1
ATOM 704 C CA . ALA A 1 91 ? 8.129 6.922 0.972 1.00 76.12 91 ALA A CA 1
ATOM 705 C C . ALA A 1 91 ? 9.226 7.583 0.134 1.00 76.12 91 ALA A C 1
ATOM 707 O O . ALA A 1 91 ? 10.295 7.001 -0.067 1.00 76.12 91 ALA A O 1
ATOM 708 N N . LYS A 1 92 ? 8.992 8.831 -0.284 1.00 67.00 92 LYS A N 1
ATOM 709 C CA . LYS A 1 92 ? 9.968 9.665 -1.000 1.00 67.00 92 LYS A CA 1
ATOM 710 C C . LYS A 1 92 ? 11.048 10.182 -0.044 1.00 67.00 92 LYS A C 1
ATOM 712 O O . LYS A 1 92 ? 11.125 11.370 0.251 1.00 67.00 92 LYS A O 1
ATOM 717 N N . LYS A 1 93 ? 11.890 9.289 0.474 1.00 67.38 93 LYS A N 1
ATOM 718 C CA . LYS A 1 93 ? 13.137 9.678 1.147 1.00 67.38 93 LYS A CA 1
ATOM 719 C C . LYS A 1 93 ? 14.245 9.763 0.094 1.00 67.38 93 LYS A C 1
ATOM 721 O O . LYS A 1 93 ? 14.411 8.830 -0.688 1.00 67.38 93 LYS A O 1
ATOM 726 N N . LYS A 1 94 ? 15.006 10.868 0.087 1.00 58.16 94 LYS A N 1
ATOM 727 C CA . LYS A 1 94 ? 16.047 11.154 -0.926 1.00 58.16 94 LYS A CA 1
ATOM 728 C C . LYS A 1 94 ? 17.087 10.032 -1.079 1.00 58.16 94 LYS A C 1
ATOM 730 O O . LYS A 1 94 ? 17.542 9.789 -2.187 1.00 58.16 94 LYS A O 1
ATOM 735 N N . GLY A 1 95 ? 17.451 9.356 0.016 1.00 66.62 95 GLY A N 1
ATOM 736 C CA . GLY A 1 95 ? 18.442 8.271 0.013 1.00 66.62 95 GLY A CA 1
ATOM 737 C C . GLY A 1 95 ? 17.955 6.998 -0.693 1.00 66.62 95 GLY A C 1
ATOM 738 O O . GLY A 1 95 ? 18.523 6.648 -1.724 1.00 66.62 95 GLY A O 1
ATOM 739 N N . PRO A 1 96 ? 16.887 6.339 -0.196 1.00 66.19 96 PRO A N 1
ATOM 740 C CA . PRO A 1 96 ? 16.349 5.113 -0.791 1.00 66.19 96 PRO A CA 1
ATOM 741 C C . PRO A 1 96 ? 16.078 5.242 -2.291 1.00 66.19 96 PRO A C 1
ATOM 743 O O . PRO A 1 96 ? 16.475 4.384 -3.064 1.00 66.19 96 PRO A O 1
ATOM 746 N N . TYR A 1 97 ? 15.528 6.374 -2.738 1.00 73.94 97 TYR A N 1
ATOM 747 C CA . TYR A 1 97 ? 15.155 6.555 -4.142 1.00 73.94 97 TYR A CA 1
ATOM 748 C C . TYR A 1 97 ? 16.320 6.434 -5.142 1.00 73.94 97 TYR A C 1
ATOM 750 O O . TYR A 1 97 ? 16.077 6.105 -6.299 1.00 73.94 97 TYR A O 1
ATOM 758 N N . ARG A 1 98 ? 17.577 6.660 -4.724 1.00 78.94 98 ARG A N 1
ATOM 759 C CA . ARG A 1 98 ? 18.745 6.482 -5.605 1.00 78.94 98 ARG A CA 1
ATOM 760 C C . ARG A 1 98 ? 18.901 5.032 -6.052 1.00 78.94 98 ARG A C 1
ATOM 762 O O . ARG A 1 98 ? 19.054 4.788 -7.242 1.00 78.94 98 ARG A O 1
ATOM 769 N N . ASN A 1 99 ? 18.800 4.085 -5.121 1.00 81.75 99 ASN A N 1
ATOM 770 C CA . ASN A 1 99 ? 18.922 2.661 -5.434 1.00 81.75 99 ASN A CA 1
ATOM 771 C C . ASN A 1 99 ? 17.783 2.210 -6.357 1.00 81.75 99 ASN A C 1
ATOM 773 O O . ASN A 1 99 ? 17.996 1.452 -7.298 1.00 81.75 99 ASN A O 1
ATOM 777 N N . GLU A 1 100 ? 16.587 2.742 -6.133 1.00 81.06 100 GLU A N 1
ATOM 778 C CA . GLU A 1 100 ? 15.391 2.428 -6.908 1.00 81.06 100 GLU A CA 1
ATOM 779 C C . GLU A 1 100 ? 15.513 2.914 -8.357 1.00 81.06 100 GLU A C 1
ATOM 781 O O . GLU A 1 100 ? 15.152 2.186 -9.281 1.00 81.06 100 GLU A O 1
ATOM 786 N N . ILE A 1 101 ? 16.067 4.114 -8.559 1.00 83.12 101 ILE A N 1
ATOM 787 C CA . ILE A 1 101 ? 16.390 4.649 -9.887 1.00 83.12 101 ILE A CA 1
ATOM 788 C C . ILE A 1 101 ? 17.455 3.779 -10.566 1.00 83.12 101 ILE A C 1
ATOM 790 O O . ILE A 1 101 ? 17.300 3.422 -11.733 1.00 83.12 101 ILE A O 1
ATOM 794 N N . THR A 1 102 ? 18.503 3.374 -9.844 1.00 85.94 102 THR A N 1
ATOM 795 C CA . THR A 1 102 ? 19.533 2.478 -10.390 1.00 85.94 102 THR A CA 1
ATOM 796 C C . THR A 1 102 ? 18.938 1.143 -10.843 1.00 85.94 102 THR A C 1
ATOM 798 O O . THR A 1 102 ? 19.213 0.704 -11.957 1.00 85.94 102 THR A O 1
ATOM 801 N N . ILE A 1 103 ? 18.068 0.524 -10.034 1.00 85.00 103 ILE A N 1
ATOM 802 C CA . ILE A 1 103 ? 17.369 -0.725 -10.390 1.00 85.00 103 ILE A CA 1
ATOM 803 C C . ILE A 1 103 ? 16.518 -0.536 -11.647 1.00 85.00 103 ILE A C 1
ATOM 805 O O . ILE A 1 103 ? 16.507 -1.406 -12.518 1.00 85.00 103 ILE A O 1
ATOM 809 N N . TYR A 1 104 ? 15.815 0.593 -11.752 1.00 86.06 104 TYR A N 1
ATOM 810 C CA . TYR A 1 104 ? 15.004 0.912 -12.919 1.00 86.06 104 TYR A CA 1
ATOM 811 C C . TYR A 1 104 ? 15.840 0.956 -14.205 1.00 86.06 104 TYR A C 1
ATOM 813 O O . TYR A 1 104 ? 15.487 0.307 -15.189 1.00 86.06 104 TYR A O 1
ATOM 821 N N . HIS A 1 105 ? 16.971 1.668 -14.192 1.00 85.19 105 HIS A N 1
ATOM 822 C CA . HIS A 1 105 ? 17.843 1.780 -15.365 1.00 85.19 105 HIS A CA 1
ATOM 823 C C . HIS A 1 105 ? 18.588 0.483 -15.692 1.00 85.19 105 HIS A C 1
ATOM 825 O O . HIS A 1 105 ? 18.749 0.163 -16.868 1.00 85.19 105 HIS A O 1
ATOM 831 N N . ALA A 1 106 ? 18.990 -0.289 -14.680 1.00 87.25 106 ALA A N 1
ATOM 832 C CA . ALA A 1 106 ? 19.666 -1.572 -14.869 1.00 87.25 106 ALA A CA 1
ATOM 833 C C . ALA A 1 106 ? 18.770 -2.634 -15.532 1.00 87.25 106 ALA A C 1
ATOM 835 O O . ALA A 1 106 ? 19.270 -3.601 -16.094 1.00 87.25 106 ALA A O 1
ATOM 836 N N . ARG A 1 107 ? 17.443 -2.468 -15.478 1.00 85.31 107 ARG A N 1
ATOM 837 C CA . ARG A 1 107 ? 16.455 -3.426 -16.003 1.00 85.31 107 ARG A CA 1
ATOM 838 C C . ARG A 1 107 ? 15.734 -2.923 -17.250 1.00 85.31 107 ARG A C 1
ATOM 840 O O . ARG A 1 107 ? 14.565 -3.239 -17.464 1.00 85.31 107 ARG A O 1
ATOM 847 N N . LYS A 1 108 ? 16.433 -2.149 -18.082 1.00 79.06 108 LYS A N 1
ATOM 848 C CA . LYS A 1 108 ? 15.880 -1.566 -19.312 1.00 79.06 108 LYS A CA 1
ATOM 849 C C . LYS A 1 108 ? 15.277 -2.618 -20.254 1.00 79.06 108 LYS A C 1
ATOM 851 O O . LYS A 1 108 ? 14.252 -2.356 -20.865 1.00 79.06 108 LYS A O 1
ATOM 856 N N . GLU A 1 109 ? 15.852 -3.816 -20.315 1.00 81.31 109 GLU A N 1
ATOM 857 C CA . GLU A 1 109 ? 15.363 -4.920 -21.158 1.00 81.31 109 GLU A CA 1
ATOM 858 C C . GLU A 1 109 ? 14.018 -5.501 -20.694 1.00 81.31 109 GLU A C 1
ATOM 860 O O . GLU A 1 109 ? 13.260 -6.037 -21.493 1.00 81.31 109 GLU A O 1
ATOM 865 N N . SER A 1 110 ? 13.690 -5.377 -19.404 1.00 85.12 110 SER A N 1
ATOM 866 C CA . SER A 1 110 ? 12.411 -5.828 -18.832 1.00 85.12 110 SER A CA 1
ATOM 867 C C . SER A 1 110 ? 11.361 -4.714 -18.775 1.00 85.12 110 SER A C 1
ATOM 869 O O . SER A 1 110 ? 10.326 -4.869 -18.118 1.00 85.12 110 SER A O 1
ATOM 871 N N . GLN A 1 111 ? 11.652 -3.561 -19.378 1.00 86.94 111 GLN A N 1
ATOM 872 C CA . GLN A 1 111 ? 10.781 -2.399 -19.354 1.00 86.94 111 GLN A CA 1
ATOM 873 C C . GLN A 1 111 ? 9.564 -2.627 -20.251 1.00 86.94 111 GLN A C 1
ATOM 875 O O . GLN A 1 111 ? 9.688 -2.987 -21.418 1.00 86.94 111 GLN A O 1
ATOM 880 N N . VAL A 1 112 ? 8.379 -2.366 -19.706 1.00 88.12 112 VAL A N 1
ATOM 881 C CA . VAL A 1 112 ? 7.122 -2.386 -20.456 1.00 88.12 112 VAL A CA 1
ATOM 882 C C . VAL A 1 112 ? 6.621 -0.958 -20.595 1.00 88.12 112 VAL A C 1
ATOM 884 O O . VAL A 1 112 ? 6.501 -0.249 -19.595 1.00 88.12 112 VAL A O 1
ATOM 887 N N . SER A 1 113 ? 6.309 -0.543 -21.820 1.00 88.94 113 SER A N 1
ATOM 888 C CA . SER A 1 113 ? 5.763 0.785 -22.106 1.00 88.94 113 SER A CA 1
ATOM 889 C C . SER A 1 113 ? 4.272 0.715 -22.416 1.00 88.94 113 SER A C 1
ATOM 891 O O . SER A 1 113 ? 3.807 -0.221 -23.062 1.00 88.94 113 SER A O 1
ATOM 893 N N . PHE A 1 114 ? 3.515 1.702 -21.949 1.00 85.44 114 PHE A N 1
ATOM 894 C CA . PHE A 1 114 ? 2.081 1.828 -22.189 1.00 85.44 114 PHE A CA 1
ATOM 895 C C . PHE A 1 114 ? 1.669 3.300 -22.249 1.00 85.44 114 PHE A C 1
ATOM 897 O O . PHE A 1 114 ? 2.330 4.178 -21.694 1.00 85.44 114 PHE A O 1
ATOM 904 N N . VAL A 1 115 ? 0.561 3.575 -22.931 1.00 87.25 115 VAL A N 1
ATOM 905 C CA . VAL A 1 115 ? 0.021 4.929 -23.087 1.00 87.25 115 VAL A CA 1
ATOM 906 C C . VAL A 1 115 ? -1.114 5.134 -22.090 1.00 87.25 115 VAL A C 1
ATOM 908 O O . VAL A 1 115 ? -1.970 4.267 -21.932 1.00 87.25 115 VAL A O 1
ATOM 911 N N . SER A 1 116 ? -1.122 6.279 -21.411 1.00 81.50 116 SER A N 1
ATOM 912 C CA . SER A 1 116 ? -2.249 6.714 -20.583 1.00 81.50 116 SER A CA 1
ATOM 913 C C . SER A 1 116 ? -2.492 8.204 -20.812 1.00 81.50 116 SER A C 1
ATOM 915 O O . SER A 1 116 ? -1.633 9.044 -20.524 1.00 81.50 116 SER A O 1
ATOM 917 N N . GLY A 1 117 ? -3.642 8.527 -21.412 1.00 85.44 117 GLY A N 1
ATOM 918 C CA . GLY A 1 117 ? -3.906 9.851 -21.977 1.00 85.44 117 GLY A CA 1
ATOM 919 C C . GLY A 1 117 ? -2.874 10.212 -23.051 1.00 85.44 117 GLY A C 1
ATOM 920 O O . GLY A 1 117 ? -2.579 9.406 -23.927 1.00 85.44 117 GLY A O 1
ATOM 921 N N . ASN A 1 118 ? -2.270 11.398 -22.936 1.00 86.56 118 ASN A N 1
ATOM 922 C CA . ASN A 1 118 ? -1.266 11.901 -23.887 1.00 86.56 118 ASN A CA 1
ATOM 923 C C . ASN A 1 118 ? 0.180 11.627 -23.438 1.00 86.56 118 ASN A C 1
ATOM 925 O O . ASN A 1 118 ? 1.110 12.313 -23.862 1.00 86.56 118 ASN A O 1
ATOM 929 N N . ARG A 1 119 ? 0.385 10.690 -22.508 1.00 85.06 119 ARG A N 1
ATOM 930 C CA . ARG A 1 119 ? 1.700 10.397 -21.933 1.00 85.06 119 ARG A CA 1
ATOM 931 C C . ARG A 1 119 ? 2.065 8.939 -22.150 1.00 85.06 119 ARG A C 1
ATOM 933 O O . ARG A 1 119 ? 1.242 8.044 -21.962 1.00 85.06 119 ARG A O 1
ATOM 940 N N . VAL A 1 120 ? 3.330 8.723 -22.498 1.00 86.81 120 VAL A N 1
ATOM 941 C CA . VAL A 1 120 ? 3.938 7.397 -22.531 1.00 86.81 120 VAL A CA 1
ATOM 942 C C . VAL A 1 120 ? 4.549 7.132 -21.165 1.00 86.81 120 VAL A C 1
ATOM 944 O O . VAL A 1 120 ? 5.358 7.911 -20.656 1.00 86.81 120 VAL A O 1
ATOM 947 N N . TYR A 1 121 ? 4.131 6.035 -20.558 1.00 86.69 121 TYR A N 1
ATOM 948 C CA . TYR A 1 121 ? 4.681 5.530 -19.318 1.00 86.69 121 TYR A CA 1
ATOM 949 C C . TYR A 1 121 ? 5.503 4.294 -19.619 1.00 86.69 121 TYR A C 1
ATOM 951 O O . TYR A 1 121 ? 5.138 3.472 -20.453 1.00 86.69 121 TYR A O 1
ATOM 959 N N . SER A 1 122 ? 6.586 4.140 -18.882 1.00 89.31 122 SER A N 1
ATOM 960 C CA . SER A 1 122 ? 7.419 2.951 -18.891 1.00 89.31 122 SER A CA 1
ATOM 961 C C . SER A 1 122 ? 7.511 2.411 -17.471 1.00 89.31 122 SER A C 1
ATOM 963 O O . SER A 1 122 ? 7.686 3.186 -16.523 1.00 89.31 122 SER A O 1
ATOM 965 N N . CYS A 1 123 ? 7.375 1.098 -17.304 1.00 89.25 123 CYS A N 1
ATOM 966 C CA . CYS A 1 123 ? 7.437 0.456 -16.002 1.00 89.25 123 CYS A CA 1
ATOM 967 C C . CYS A 1 123 ? 8.392 -0.734 -15.961 1.00 89.25 123 CYS A C 1
ATOM 969 O O . CYS A 1 123 ? 8.582 -1.448 -16.943 1.00 89.25 123 CYS A O 1
ATOM 971 N N . VAL A 1 124 ? 8.987 -0.940 -14.789 1.00 90.44 124 VAL A N 1
ATOM 972 C CA . VAL A 1 124 ? 9.829 -2.096 -14.471 1.00 90.44 124 VAL A CA 1
ATOM 973 C C . VAL A 1 124 ? 9.268 -2.754 -13.220 1.00 90.44 124 VAL A C 1
ATOM 975 O O . VAL A 1 124 ? 8.981 -2.081 -12.226 1.00 90.44 124 VAL A O 1
ATOM 978 N N . LYS A 1 125 ? 9.138 -4.081 -13.259 1.00 89.69 125 LYS A N 1
ATOM 979 C CA . LYS A 1 125 ? 8.777 -4.899 -12.098 1.00 89.69 125 LYS A CA 1
ATOM 980 C C . LYS A 1 125 ? 10.034 -5.530 -11.503 1.00 89.69 125 LYS A C 1
ATOM 982 O O . LYS A 1 125 ? 10.866 -6.084 -12.219 1.00 89.69 125 LYS A O 1
ATOM 987 N N . TYR A 1 126 ? 10.160 -5.460 -10.186 1.00 88.19 126 TYR A N 1
ATOM 988 C CA . TYR A 1 126 ? 11.263 -6.035 -9.425 1.00 88.19 126 TYR A CA 1
ATOM 989 C C . TYR A 1 126 ? 10.710 -6.778 -8.213 1.00 88.19 126 TYR A C 1
ATOM 991 O O . TYR A 1 126 ? 9.942 -6.211 -7.441 1.00 88.19 126 TYR A O 1
ATOM 999 N N . ARG A 1 127 ? 11.090 -8.043 -8.036 1.00 89.06 127 ARG A N 1
ATOM 1000 C CA . ARG A 1 127 ? 10.757 -8.799 -6.827 1.00 89.06 127 ARG A CA 1
ATOM 1001 C C . ARG A 1 127 ? 11.843 -8.554 -5.781 1.00 89.06 127 ARG A C 1
ATOM 1003 O O . ARG A 1 127 ? 13.010 -8.798 -6.065 1.00 89.06 127 ARG A O 1
ATOM 1010 N N . ASP A 1 128 ? 11.447 -8.073 -4.608 1.00 86.00 128 ASP A N 1
ATOM 1011 C CA . ASP A 1 128 ? 12.312 -7.878 -3.444 1.00 86.00 128 ASP A CA 1
ATOM 1012 C C . ASP A 1 128 ? 11.792 -8.724 -2.279 1.00 86.00 128 ASP A C 1
ATOM 1014 O O . ASP A 1 128 ? 10.850 -8.334 -1.584 1.00 86.00 128 ASP A O 1
ATOM 1018 N N . GLY A 1 129 ? 12.360 -9.919 -2.115 1.00 87.56 129 GLY A N 1
ATOM 1019 C CA . GLY A 1 129 ? 11.822 -10.925 -1.202 1.00 87.56 129 GLY A CA 1
ATOM 1020 C C . GLY A 1 129 ? 10.376 -11.285 -1.557 1.00 87.56 129 GLY A C 1
ATOM 1021 O O . GLY A 1 129 ? 10.086 -11.692 -2.684 1.00 87.56 129 GLY A O 1
ATOM 1022 N N . GLU A 1 130 ? 9.468 -11.111 -0.597 1.00 85.75 130 GLU A N 1
ATOM 1023 C CA . GLU A 1 130 ? 8.030 -11.364 -0.766 1.00 85.75 130 GLU A CA 1
ATOM 1024 C C . GLU A 1 130 ? 7.273 -10.201 -1.426 1.00 85.75 130 GLU A C 1
ATOM 1026 O O . GLU A 1 130 ? 6.117 -10.352 -1.828 1.00 85.75 130 GLU A O 1
ATOM 1031 N N . GLU A 1 131 ? 7.900 -9.030 -1.558 1.00 88.31 131 GLU A N 1
ATOM 1032 C CA . GLU A 1 131 ? 7.274 -7.865 -2.173 1.00 88.31 131 GLU A CA 1
ATOM 1033 C C . GLU A 1 131 ? 7.565 -7.806 -3.672 1.00 88.31 131 GLU A C 1
ATOM 1035 O O . GLU A 1 131 ? 8.675 -8.063 -4.140 1.00 88.31 131 GLU A O 1
ATOM 1040 N N . VAL A 1 132 ? 6.575 -7.367 -4.448 1.00 89.75 132 VAL A N 1
ATOM 1041 C CA . VAL A 1 132 ? 6.795 -6.934 -5.829 1.00 89.75 132 VAL A CA 1
ATOM 1042 C C . VAL A 1 132 ? 6.763 -5.415 -5.862 1.00 89.75 132 VAL A C 1
ATOM 1044 O O . VAL A 1 132 ? 5.767 -4.783 -5.517 1.00 89.75 132 VAL A O 1
ATOM 1047 N N . ARG A 1 133 ? 7.868 -4.823 -6.300 1.00 88.56 133 ARG A N 1
ATOM 1048 C CA . ARG A 1 133 ? 8.007 -3.392 -6.547 1.00 88.56 133 ARG A CA 1
ATOM 1049 C C . ARG A 1 133 ? 7.754 -3.103 -8.011 1.00 88.56 133 ARG A C 1
ATOM 1051 O O . ARG A 1 133 ? 8.269 -3.790 -8.890 1.00 88.56 133 ARG A O 1
ATOM 1058 N N . ILE A 1 134 ? 6.969 -2.064 -8.259 1.00 86.94 134 ILE A N 1
ATOM 1059 C CA . ILE A 1 134 ? 6.677 -1.580 -9.602 1.00 86.94 134 ILE A CA 1
ATOM 1060 C C . ILE A 1 134 ? 7.134 -0.130 -9.667 1.00 86.94 134 ILE A C 1
ATOM 1062 O O . ILE A 1 134 ? 6.670 0.714 -8.899 1.00 86.94 134 ILE A O 1
ATOM 1066 N N . TYR A 1 135 ? 8.073 0.138 -10.562 1.00 87.06 135 TYR A N 1
ATOM 1067 C CA . TYR A 1 135 ? 8.616 1.466 -10.800 1.00 87.06 135 TYR A CA 1
ATOM 1068 C C . TYR A 1 135 ? 8.012 2.014 -12.079 1.00 87.06 135 TYR A C 1
ATOM 1070 O O . TYR A 1 135 ? 8.033 1.325 -13.094 1.00 87.06 135 TYR A O 1
ATOM 1078 N N . PHE A 1 136 ? 7.504 3.241 -12.031 1.00 85.88 136 PHE A N 1
ATOM 1079 C CA . PHE A 1 136 ? 6.966 3.942 -13.190 1.00 85.88 136 PHE A CA 1
ATOM 1080 C C . PHE A 1 136 ? 7.821 5.171 -13.477 1.00 85.88 136 PHE A C 1
ATOM 1082 O O . PHE A 1 136 ? 8.164 5.917 -12.558 1.00 85.88 136 PHE A O 1
ATOM 1089 N N . SER A 1 137 ? 8.110 5.399 -14.751 1.00 84.19 137 SER A N 1
ATOM 1090 C CA . SER A 1 137 ? 8.651 6.657 -15.253 1.00 84.19 137 SER A CA 1
ATOM 1091 C C . SER A 1 137 ? 7.801 7.140 -16.418 1.00 84.19 137 SER A C 1
ATOM 1093 O O . SER A 1 137 ? 7.269 6.331 -17.178 1.00 84.19 137 SER A O 1
ATOM 1095 N N . VAL A 1 138 ? 7.676 8.455 -16.558 1.00 82.38 138 VAL A N 1
ATOM 1096 C CA . VAL A 1 138 ? 7.117 9.058 -17.768 1.00 82.38 138 VAL A CA 1
ATOM 1097 C C . VAL A 1 138 ? 8.250 9.157 -18.773 1.00 82.38 138 VAL A C 1
ATOM 1099 O O . VAL A 1 138 ? 9.276 9.777 -18.495 1.00 82.38 138 VAL A O 1
ATOM 1102 N N . THR A 1 139 ? 8.069 8.554 -19.939 1.00 67.50 139 THR A N 1
ATOM 1103 C CA . THR A 1 139 ? 8.952 8.799 -21.071 1.00 67.50 139 THR A CA 1
ATOM 1104 C C . THR A 1 139 ? 8.514 10.126 -21.674 1.00 67.50 139 THR A C 1
ATOM 1106 O O . THR A 1 139 ? 7.526 10.201 -22.402 1.00 67.50 139 THR A O 1
ATOM 1109 N N . THR A 1 140 ? 9.196 11.215 -21.325 1.00 53.38 140 THR A N 1
ATOM 1110 C CA . THR A 1 140 ? 9.129 12.409 -22.166 1.00 53.38 140 THR A CA 1
ATOM 1111 C C . THR A 1 140 ? 9.728 12.023 -23.513 1.00 53.38 140 THR A C 1
ATOM 1113 O O . THR A 1 140 ? 10.814 11.440 -23.543 1.00 53.38 140 THR A O 1
ATOM 1116 N N . TRP A 1 141 ? 9.030 12.316 -24.615 1.00 40.56 141 TRP A N 1
ATOM 1117 C CA . TRP A 1 141 ? 9.653 12.326 -25.940 1.00 40.56 141 TRP A CA 1
ATOM 1118 C C . TRP A 1 141 ? 11.005 13.052 -25.846 1.00 40.56 141 TRP A C 1
ATOM 1120 O O . TRP A 1 141 ? 11.088 14.025 -25.084 1.00 40.56 141 TRP A O 1
ATOM 1130 N N . PRO A 1 142 ? 12.070 12.602 -26.541 1.00 41.25 142 PRO A N 1
ATOM 1131 C CA . PRO A 1 142 ? 13.282 13.397 -26.605 1.00 41.25 142 PRO A CA 1
ATOM 1132 C C . PRO A 1 142 ? 12.874 14.773 -27.124 1.00 41.25 142 PRO A C 1
ATOM 1134 O O . PRO A 1 142 ? 12.256 14.886 -28.181 1.00 41.25 142 PRO A O 1
ATOM 1137 N N . VAL A 1 143 ? 13.159 15.806 -26.332 1.00 41.84 143 VAL A N 1
ATOM 1138 C CA . VAL A 1 143 ? 13.169 17.172 -26.836 1.00 41.84 143 VAL A CA 1
ATOM 1139 C C . VAL A 1 143 ? 14.216 17.129 -27.940 1.00 41.84 143 VAL A C 1
ATOM 1141 O O . VAL A 1 143 ? 15.385 16.856 -27.665 1.00 41.84 143 VAL A O 1
ATOM 1144 N N . THR A 1 144 ? 13.768 17.208 -29.189 1.00 38.62 144 THR A N 1
ATOM 1145 C CA . THR A 1 144 ? 14.657 17.296 -30.341 1.00 38.62 144 THR A CA 1
ATOM 1146 C C . THR A 1 144 ? 15.603 18.466 -30.108 1.00 38.62 144 THR A C 1
ATOM 1148 O O . THR A 1 144 ? 15.151 19.541 -29.714 1.00 38.62 144 THR A O 1
ATOM 1151 N N . SER A 1 145 ? 16.889 18.158 -30.280 1.00 41.88 145 SER A N 1
ATOM 1152 C CA . SER A 1 145 ? 18.068 19.033 -30.290 1.00 41.88 145 SER A CA 1
ATOM 1153 C C . SER A 1 145 ? 17.817 20.458 -30.758 1.00 41.88 145 SER A C 1
ATOM 1155 O O . SER A 1 145 ? 17.138 20.586 -31.802 1.00 41.88 145 SER A O 1
#

pLDDT: mean 76.06, std 14.82, range [29.36, 94.38]

Foldseek 3Di:
DDLVVQAADPPPPRPDWDKDWDWDADPVRHTQDIDIDGPRYQVCVVLVVVLVVCLVRPDAAAEAEDEPSNPDPVSCVSCVVSNYHYDYDDDPDPPVVVVVVVVFVVPPVQWDWDDDPPWIKIWDWDDDPPDIDIDIDTDDDPPDD

Mean predicted aligned error: 11.26 Å

Secondary structure (DSSP, 8-state):
--TTSS---SSS-TT---EEEEEEE-TTS-EEEEEEEETTS-HHHHHHHHHHHHHHHSPTTPEEEE-GGG--HHHHHHHHHTT-EEEEPPP--TTHHHHHHHHHHHTGGG-EEEEETTEEEEEEEEEETTEEEEEEEEE------